Protein AF-A0A916GCX7-F1 (afdb_monomer)

Foldseek 3Di:
DDDDDDDPPDDDPDDQDALVVDPDPSSVQLVVVCVVVVHRSNVSNLVSLQVVLVVCFPVDWDDPDPPPPDTHTSDDDDDDDDDDPPDDD

Solvent-accessible surface area (backbone atoms only — not comparable to full-atom values): 5770 Å² total; per-residue (Å²): 132,85,76,86,84,83,57,90,91,58,83,78,88,71,83,83,56,54,27,82,80,38,73,68,71,56,11,57,47,19,44,53,49,12,67,75,67,75,45,64,43,42,54,34,39,43,50,51,51,36,50,51,28,61,77,41,46,91,76,49,68,45,54,93,51,92,85,72,82,53,70,43,78,49,76,63,84,72,84,81,86,75,62,97,77,75,61,85,127

Mean predicted aligned error: 7.15 Å

Structure (mmCIF, N/CA/C/O backbone):
data_AF-A0A916GCX7-F1
#
_entry.id   AF-A0A916GCX7-F1
#
loop_
_atom_site.group_PDB
_atom_site.id
_atom_site.type_symbol
_atom_site.label_atom_id
_atom_site.label_alt_id
_atom_site.label_comp_id
_atom_site.label_asym_id
_atom_site.label_entity_id
_atom_site.label_seq_id
_atom_site.pdbx_PDB_ins_code
_atom_site.Cartn_x
_atom_site.Cartn_y
_atom_site.Cartn_z
_atom_site.occupancy
_atom_site.B_iso_or_equiv
_atom_site.auth_seq_id
_atom_site.auth_comp_id
_atom_site.auth_asym_id
_atom_site.auth_atom_id
_atom_site.pdbx_PDB_model_num
ATOM 1 N N . MET A 1 1 ? -9.802 21.099 -13.239 1.00 54.47 1 MET A N 1
ATOM 2 C CA . MET A 1 1 ? -10.602 22.109 -12.513 1.00 54.47 1 MET A CA 1
ATOM 3 C C . MET A 1 1 ? -10.820 21.558 -11.117 1.00 54.47 1 MET A C 1
ATOM 5 O O . MET A 1 1 ? -11.237 20.412 -11.024 1.00 54.47 1 MET A O 1
ATOM 9 N N . TRP A 1 2 ? -10.432 22.273 -10.062 1.00 72.19 2 TRP A N 1
ATOM 10 C CA . TRP A 1 2 ? -10.687 21.812 -8.691 1.00 72.19 2 TRP A CA 1
ATOM 11 C C . TRP A 1 2 ? -12.193 21.887 -8.390 1.00 72.19 2 TRP A C 1
ATOM 13 O O . TRP A 1 2 ? -12.868 22.763 -8.932 1.00 72.19 2 TRP A O 1
ATOM 23 N N . GLY A 1 3 ? -12.712 20.942 -7.598 1.00 80.94 3 GLY A N 1
ATOM 24 C CA . GLY A 1 3 ? -14.125 20.894 -7.195 1.00 80.94 3 GLY A CA 1
ATOM 25 C C . GLY A 1 3 ? -14.499 21.979 -6.180 1.00 80.94 3 GLY A C 1
ATOM 26 O O . GLY A 1 3 ? -13.652 22.779 -5.780 1.00 80.94 3 GLY A O 1
ATOM 27 N N . GLU A 1 4 ? -15.768 22.007 -5.760 1.00 87.38 4 GLU A N 1
ATOM 28 C CA . GLU A 1 4 ? -16.230 22.958 -4.743 1.00 87.38 4 GLU A CA 1
ATOM 29 C C . GLU A 1 4 ? -15.464 22.794 -3.416 1.00 87.38 4 GLU A C 1
ATOM 31 O O . GLU A 1 4 ? -15.167 21.668 -3.000 1.00 87.38 4 GLU A O 1
ATOM 36 N N . PRO A 1 5 ? -15.123 23.905 -2.740 1.00 84.31 5 PRO A N 1
ATOM 37 C CA . PRO A 1 5 ? -14.401 23.857 -1.479 1.00 84.31 5 PRO A CA 1
ATOM 38 C C . PRO A 1 5 ? -15.260 23.236 -0.371 1.00 84.31 5 PRO A C 1
ATOM 40 O O . PRO A 1 5 ? -16.413 23.610 -0.165 1.00 84.31 5 PRO A O 1
ATOM 43 N N . ILE A 1 6 ? -14.662 22.322 0.391 1.00 87.06 6 ILE A N 1
ATOM 44 C CA . ILE A 1 6 ? -15.299 21.686 1.547 1.00 87.06 6 ILE A CA 1
ATOM 45 C C . ILE A 1 6 ? -15.253 22.663 2.732 1.00 87.06 6 ILE A C 1
ATOM 47 O O . ILE A 1 6 ? -14.178 23.118 3.127 1.00 87.06 6 ILE A O 1
ATOM 51 N N . LEU A 1 7 ? -16.414 22.996 3.305 1.00 88.56 7 LEU A N 1
ATOM 52 C CA . LEU A 1 7 ? -16.523 23.946 4.419 1.00 88.56 7 LEU A CA 1
ATOM 53 C C . LEU A 1 7 ? -16.027 23.342 5.743 1.00 88.56 7 LEU A C 1
ATOM 55 O O . LEU A 1 7 ? -16.241 22.164 6.032 1.00 88.56 7 LEU A O 1
ATOM 59 N N . PHE A 1 8 ? -15.431 24.162 6.610 1.00 85.38 8 PHE A N 1
ATOM 60 C CA . PHE A 1 8 ? -15.052 23.724 7.956 1.00 85.38 8 PHE A CA 1
ATOM 61 C C . PHE A 1 8 ? -16.280 23.268 8.760 1.00 85.38 8 PHE A C 1
ATOM 63 O O . PHE A 1 8 ? -17.314 23.931 8.761 1.00 85.38 8 PHE A O 1
ATOM 70 N N . GLY A 1 9 ? -16.169 22.125 9.442 1.00 81.31 9 GLY A N 1
ATOM 71 C CA . GLY A 1 9 ? -17.270 21.526 10.206 1.00 81.31 9 GLY A CA 1
ATOM 72 C C . GLY A 1 9 ? -18.258 20.704 9.370 1.00 81.31 9 GLY A C 1
ATOM 73 O O . GLY A 1 9 ? -19.105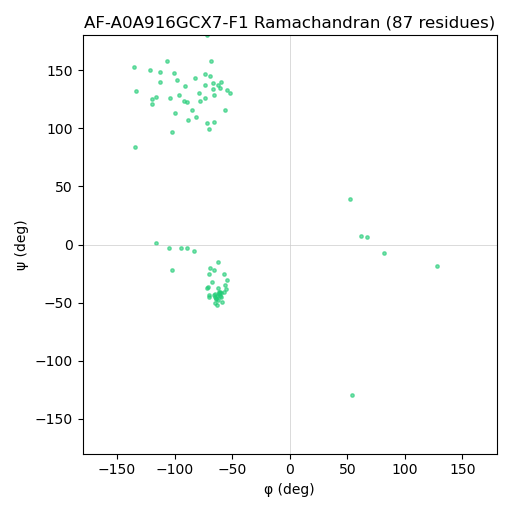 20.022 9.943 1.00 81.31 9 GLY A O 1
ATOM 74 N N . SER A 1 10 ? -18.134 20.711 8.039 1.00 79.38 10 SER A N 1
ATOM 75 C CA . SER A 1 10 ? -18.861 19.769 7.186 1.00 79.38 10 SER A CA 1
ATOM 76 C C . SER A 1 10 ? -18.130 18.422 7.122 1.00 79.38 10 SER A C 1
ATOM 78 O O . SER A 1 10 ? -16.899 18.355 7.160 1.00 79.38 10 SER A O 1
ATOM 80 N N . LYS A 1 11 ? -18.894 17.324 7.089 1.00 73.38 11 LYS A N 1
ATOM 81 C CA . LYS A 1 11 ? -18.344 15.967 7.014 1.00 73.38 11 LYS A CA 1
ATOM 82 C C . LYS A 1 11 ? -18.000 15.687 5.552 1.00 73.38 11 LYS A C 1
ATOM 84 O O . LYS A 1 11 ? -18.902 15.572 4.730 1.00 73.38 11 LYS A O 1
ATOM 89 N N . ALA A 1 12 ? -16.713 15.618 5.222 1.00 77.69 12 ALA A N 1
ATOM 90 C CA . ALA A 1 12 ? -16.293 15.213 3.887 1.00 77.69 12 ALA A CA 1
ATOM 91 C C . ALA A 1 12 ? -16.689 13.746 3.653 1.00 77.69 12 ALA A C 1
ATOM 93 O O . ALA A 1 12 ? -16.370 12.883 4.475 1.00 77.69 12 ALA A O 1
ATOM 94 N N . GLU A 1 13 ? -17.377 13.456 2.548 1.00 77.56 13 GLU A N 1
ATOM 95 C CA . GLU A 1 13 ? -17.600 12.075 2.124 1.00 77.56 13 GLU A CA 1
ATOM 96 C C . GLU A 1 13 ? -16.281 11.507 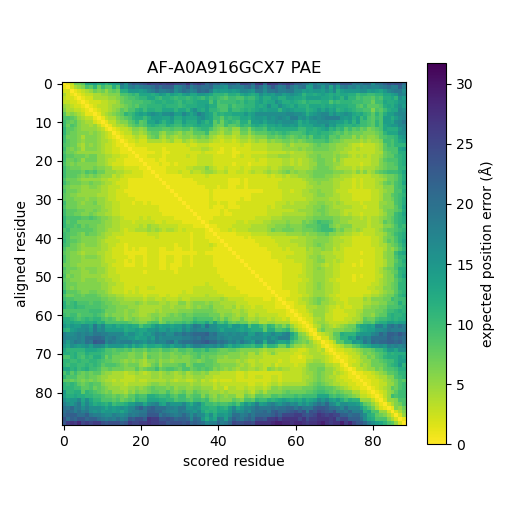1.612 1.00 77.56 13 GLU A C 1
ATOM 98 O O . GLU A 1 13 ? -15.798 11.854 0.533 1.00 77.56 13 GLU A O 1
ATOM 103 N N . MET A 1 14 ? -15.657 10.665 2.432 1.00 77.81 14 MET A N 1
ATOM 104 C CA . MET A 1 14 ? -14.399 10.036 2.074 1.00 77.81 14 MET A CA 1
ATOM 105 C C . MET A 1 14 ? -14.695 8.722 1.344 1.00 77.81 14 MET A C 1
ATOM 107 O O . MET A 1 14 ? -15.386 7.866 1.906 1.00 77.81 14 MET A O 1
ATOM 111 N N . PRO A 1 15 ? -14.205 8.540 0.106 1.00 84.06 15 PRO A N 1
ATOM 112 C CA . PRO A 1 15 ? -14.415 7.299 -0.617 1.00 84.06 15 PRO A CA 1
ATOM 113 C C . PRO A 1 15 ? -13.755 6.140 0.131 1.00 84.06 15 PRO A C 1
ATOM 115 O O . PRO A 1 15 ? -12.636 6.245 0.636 1.00 84.06 15 PRO A O 1
ATOM 118 N N . GLU A 1 16 ? -14.463 5.018 0.198 1.00 87.38 16 GLU A N 1
ATOM 119 C CA . GLU A 1 16 ? -13.990 3.837 0.905 1.00 87.38 16 GLU A CA 1
ATOM 120 C C . GLU A 1 16 ? -12.876 3.136 0.112 1.00 87.38 16 GLU A C 1
ATOM 122 O O . GLU A 1 16 ? -13.056 2.762 -1.049 1.00 87.38 16 GLU A O 1
ATOM 127 N N . ILE A 1 17 ? -11.725 2.915 0.752 1.00 92.38 17 ILE A N 1
ATOM 128 C CA . ILE A 1 17 ? -10.609 2.169 0.161 1.00 92.38 17 ILE A CA 1
ATOM 129 C C . ILE A 1 17 ? -10.798 0.683 0.467 1.00 92.38 17 ILE A C 1
ATOM 131 O O . ILE A 1 17 ? -10.605 0.234 1.598 1.00 92.38 17 ILE A O 1
ATOM 135 N N . LYS A 1 18 ? -11.171 -0.081 -0.563 1.00 94.19 18 LYS A N 1
ATOM 136 C CA . LYS A 1 18 ? -11.485 -1.512 -0.458 1.00 94.19 18 LYS A CA 1
ATOM 137 C C . LYS A 1 18 ? -10.315 -2.388 -0.920 1.00 94.19 18 LYS A C 1
ATOM 139 O O . LYS A 1 18 ? -9.649 -2.025 -1.889 1.00 94.19 18 LYS A O 1
ATOM 144 N N . PRO A 1 19 ? -10.113 -3.582 -0.329 1.00 95.56 19 PRO A N 1
ATOM 145 C CA . PRO A 1 19 ? -9.079 -4.527 -0.762 1.00 95.56 19 PRO A CA 1
ATOM 146 C C . PRO A 1 19 ? -9.135 -4.912 -2.245 1.00 95.56 19 PRO A C 1
ATOM 148 O O . PRO A 1 19 ? -8.094 -5.121 -2.856 1.00 95.56 19 PRO A O 1
ATOM 151 N N . VAL A 1 20 ? -10.330 -4.926 -2.847 1.00 95.75 20 VAL A N 1
ATOM 152 C CA . VAL A 1 20 ? -10.546 -5.235 -4.275 1.00 95.75 20 VAL A CA 1
ATOM 153 C C . VAL A 1 20 ? -9.861 -4.253 -5.239 1.00 95.75 20 VAL A C 1
ATOM 155 O O . VAL A 1 20 ? -9.711 -4.555 -6.417 1.00 95.75 20 VAL A O 1
ATOM 158 N N . LEU A 1 21 ? -9.427 -3.083 -4.754 1.00 94.56 21 LEU A N 1
ATOM 159 C CA . LEU A 1 21 ? -8.637 -2.136 -5.547 1.00 94.56 21 LEU A CA 1
ATOM 160 C C . LEU A 1 21 ? -7.220 -2.655 -5.839 1.00 94.56 21 LEU A C 1
ATOM 162 O O . LEU A 1 21 ? -6.574 -2.175 -6.768 1.00 94.56 21 LEU A O 1
ATOM 166 N N . LEU A 1 22 ? -6.728 -3.616 -5.051 1.00 95.31 22 LEU A N 1
ATOM 167 C CA . LEU A 1 22 ? -5.433 -4.246 -5.27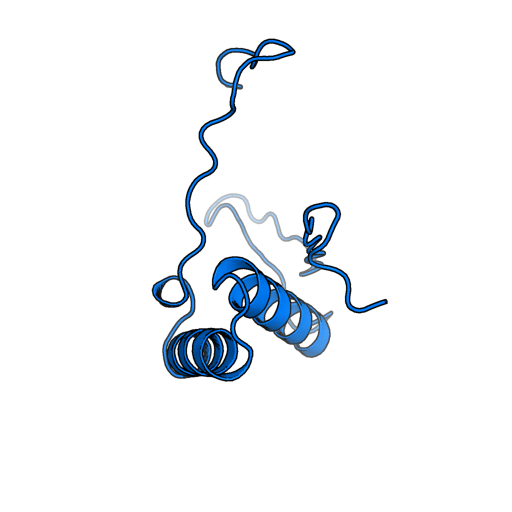0 1.00 95.31 22 LEU A CA 1
ATOM 168 C C . LEU A 1 22 ? -5.583 -5.495 -6.151 1.00 95.31 22 LEU A C 1
ATOM 170 O O . LEU A 1 22 ? -6.480 -6.308 -5.921 1.00 95.31 22 LEU A O 1
ATOM 174 N N . PRO A 1 23 ? -4.690 -5.698 -7.134 1.00 94.31 23 PRO A N 1
ATOM 175 C CA . PRO A 1 23 ? -4.796 -6.825 -8.046 1.00 94.31 23 PRO A CA 1
ATOM 176 C C . PRO A 1 23 ? -4.409 -8.151 -7.374 1.00 94.31 23 PRO A C 1
ATOM 178 O O . PRO A 1 23 ? -3.390 -8.248 -6.685 1.00 94.31 23 PRO A O 1
ATOM 181 N N . GLY A 1 24 ? -5.195 -9.196 -7.643 1.00 95.81 24 GLY A N 1
ATOM 182 C CA . GLY A 1 24 ? -4.889 -10.587 -7.298 1.00 95.81 24 GLY A CA 1
ATOM 183 C C . GLY A 1 24 ? -4.562 -10.804 -5.819 1.00 95.81 24 GLY A C 1
ATOM 184 O O . GLY A 1 24 ? -5.275 -10.339 -4.930 1.00 95.81 24 GLY A O 1
ATOM 185 N N . VAL A 1 25 ? -3.440 -11.485 -5.565 1.00 96.94 25 VAL A N 1
ATOM 186 C CA . VAL A 1 25 ? -3.004 -11.902 -4.219 1.00 96.94 25 VAL A CA 1
ATOM 187 C C . VAL A 1 25 ? -2.859 -10.743 -3.230 1.00 96.94 25 VAL A C 1
ATOM 189 O O . VAL A 1 25 ? -2.990 -10.944 -2.027 1.00 96.94 25 VAL A O 1
ATOM 192 N N . PHE A 1 26 ? -2.612 -9.519 -3.707 1.00 97.19 26 PHE A N 1
ATOM 193 C CA . PHE A 1 26 ? -2.473 -8.350 -2.838 1.00 97.19 26 PHE A CA 1
ATOM 194 C C . PHE A 1 26 ? -3.810 -7.927 -2.224 1.00 97.19 26 PHE A C 1
ATOM 196 O O . PHE A 1 26 ? -3.844 -7.538 -1.056 1.00 97.19 26 PHE A O 1
ATOM 203 N N . GLY A 1 27 ? -4.905 -8.042 -2.982 1.00 96.88 27 GLY A N 1
ATOM 204 C CA . GLY A 1 27 ? -6.254 -7.784 -2.481 1.00 96.88 27 GLY A CA 1
ATOM 205 C C . GLY A 1 27 ? -6.705 -8.858 -1.495 1.00 96.88 27 GLY A C 1
ATOM 206 O O . GLY A 1 27 ? -7.175 -8.533 -0.406 1.00 96.88 27 GLY A O 1
ATOM 207 N N . GLU A 1 28 ? -6.475 -10.132 -1.827 1.00 97.62 28 GLU A N 1
ATOM 208 C CA . GLU A 1 28 ? -6.771 -11.274 -0.944 1.00 97.62 28 GLU A CA 1
ATOM 209 C C . GLU A 1 28 ? -6.006 -11.191 0.384 1.00 97.62 28 GLU A C 1
ATOM 211 O O . GLU A 1 28 ? -6.566 -11.439 1.460 1.00 97.62 28 GLU A O 1
ATOM 216 N N . TYR A 1 29 ? -4.729 -10.798 0.315 1.00 97.56 29 TYR A N 1
ATOM 217 C CA . TYR A 1 29 ? -3.892 -10.572 1.485 1.00 97.56 29 TYR A CA 1
ATOM 218 C C . TYR A 1 29 ? -4.403 -9.402 2.328 1.00 97.56 29 TYR A C 1
ATOM 220 O O . TYR A 1 29 ? -4.581 -9.569 3.532 1.00 97.56 29 TYR A O 1
ATOM 228 N N . ALA A 1 30 ? -4.672 -8.238 1.724 1.00 97.12 30 ALA A N 1
ATOM 229 C CA . ALA A 1 30 ? -5.148 -7.063 2.456 1.00 97.12 30 ALA A CA 1
ATOM 230 C C . ALA A 1 30 ? -6.497 -7.318 3.149 1.00 97.12 30 ALA A C 1
ATOM 232 O O . ALA A 1 30 ? -6.678 -6.939 4.308 1.00 97.12 30 ALA A O 1
ATOM 233 N N . ASP A 1 31 ? -7.417 -8.009 2.474 1.00 97.00 31 ASP A N 1
ATOM 234 C CA . ASP A 1 31 ? -8.708 -8.398 3.042 1.00 97.00 31 ASP A CA 1
ATOM 235 C C . ASP A 1 31 ? -8.524 -9.348 4.235 1.00 97.00 31 ASP A C 1
ATOM 237 O O . ASP A 1 31 ? -8.976 -9.065 5.347 1.00 97.00 31 ASP A O 1
ATOM 241 N N . SER A 1 32 ? -7.755 -10.424 4.048 1.00 96.88 32 SER A N 1
ATOM 242 C CA . SER A 1 32 ? -7.461 -11.380 5.121 1.00 96.88 32 SER A CA 1
ATOM 243 C C . SER A 1 32 ? -6.741 -10.721 6.300 1.00 96.88 32 SER A C 1
ATOM 245 O O . SER A 1 32 ? -7.070 -10.999 7.453 1.00 96.88 32 SER A O 1
ATOM 247 N N . LEU A 1 33 ? -5.790 -9.823 6.041 1.00 95.75 33 LEU A N 1
ATOM 248 C CA . LEU A 1 33 ? -5.048 -9.092 7.066 1.00 95.75 33 LEU A CA 1
ATOM 249 C C . LEU A 1 33 ? -5.976 -8.206 7.904 1.00 95.75 33 LEU A C 1
ATOM 251 O O . LEU A 1 33 ? -5.920 -8.267 9.132 1.00 95.75 33 LEU A O 1
ATOM 255 N N . SER A 1 34 ? -6.850 -7.431 7.254 1.00 95.00 34 SER A N 1
ATOM 256 C CA . SER A 1 34 ? -7.801 -6.550 7.946 1.00 95.00 34 SER A CA 1
ATOM 257 C C . SER A 1 34 ? -8.764 -7.334 8.843 1.00 95.00 34 SER A C 1
ATOM 259 O O . SER A 1 34 ? -8.959 -6.975 10.004 1.00 95.00 34 SER A O 1
ATOM 261 N N . ARG A 1 35 ? -9.273 -8.476 8.354 1.00 95.38 35 ARG A N 1
ATOM 262 C CA . ARG A 1 35 ? -10.162 -9.371 9.112 1.00 95.38 35 ARG A CA 1
ATOM 263 C C . ARG A 1 35 ? -9.466 -9.997 10.321 1.00 95.38 35 ARG A C 1
ATOM 265 O O . ARG A 1 35 ? -10.058 -10.056 11.394 1.00 95.38 35 ARG A O 1
ATOM 272 N N . ASN A 1 36 ? -8.217 -10.439 10.168 1.00 96.19 36 ASN A N 1
ATOM 273 C CA . ASN A 1 36 ? -7.456 -11.060 11.258 1.00 96.19 36 ASN A CA 1
ATOM 274 C C . ASN A 1 36 ? -7.026 -10.055 12.334 1.00 96.19 36 ASN A C 1
ATOM 276 O O . ASN A 1 36 ? -7.030 -10.388 13.516 1.00 96.19 36 ASN A O 1
ATOM 280 N N . LEU A 1 37 ? -6.651 -8.837 11.936 1.00 92.12 37 LEU A N 1
ATOM 281 C CA . LEU A 1 37 ? -6.204 -7.795 12.863 1.00 92.12 37 LEU A CA 1
ATOM 282 C C . LEU A 1 37 ? -7.342 -6.919 13.395 1.00 92.12 37 LEU A C 1
ATOM 284 O O . LEU A 1 37 ? -7.079 -6.056 14.226 1.00 92.12 37 LEU A O 1
ATOM 288 N N . GLN A 1 38 ? -8.578 -7.134 12.930 1.00 91.06 38 GLN A N 1
ATOM 289 C CA . GLN A 1 38 ? -9.747 -6.316 13.269 1.00 91.06 38 GLN A CA 1
ATOM 290 C C . GLN A 1 38 ? -9.492 -4.815 13.038 1.00 91.06 38 GLN A C 1
ATOM 292 O O . GLN A 1 38 ? -9.907 -3.974 13.828 1.00 91.06 38 GLN A O 1
ATOM 297 N N . THR A 1 39 ? -8.785 -4.479 11.955 1.00 89.69 39 THR A N 1
ATOM 298 C CA . THR A 1 39 ? -8.478 -3.094 11.572 1.00 89.69 39 THR A CA 1
ATOM 299 C C . THR A 1 39 ? -9.301 -2.655 10.362 1.00 89.69 39 THR A C 1
ATOM 301 O O . THR A 1 39 ? -9.748 -3.500 9.579 1.00 89.69 39 THR A O 1
ATOM 304 N N . PRO A 1 40 ? -9.487 -1.338 10.151 1.00 90.62 40 PRO A N 1
ATOM 305 C CA . PRO A 1 40 ? -10.137 -0.836 8.946 1.00 90.62 40 PRO A CA 1
ATOM 306 C C . PRO A 1 40 ? -9.449 -1.360 7.667 1.00 90.62 40 PRO A C 1
ATOM 308 O O . PRO A 1 40 ? -8.224 -1.240 7.553 1.00 90.62 40 PRO A O 1
ATOM 311 N N . PRO A 1 41 ? -10.191 -1.870 6.662 1.00 92.62 41 PRO A N 1
ATOM 312 C CA . PRO A 1 41 ? -9.605 -2.415 5.430 1.00 92.62 41 PRO A CA 1
ATOM 313 C C . PRO A 1 41 ? -8.698 -1.431 4.685 1.00 92.62 41 PRO A C 1
ATOM 315 O O . PRO A 1 41 ? -7.657 -1.817 4.151 1.00 92.62 41 PRO A O 1
ATOM 318 N N . ALA A 1 42 ? -9.045 -0.142 4.723 1.00 92.81 42 ALA A N 1
ATOM 319 C CA . ALA A 1 42 ? -8.235 0.933 4.162 1.00 92.81 42 ALA A CA 1
ATOM 320 C C . ALA A 1 42 ? -6.804 0.945 4.730 1.00 92.81 42 ALA A C 1
ATOM 322 O O . ALA A 1 42 ? -5.853 1.160 3.982 1.00 92.81 42 ALA A O 1
ATOM 323 N N . LEU A 1 43 ? -6.622 0.659 6.026 1.00 92.50 43 LEU A N 1
ATOM 324 C CA . LEU A 1 43 ? -5.301 0.629 6.660 1.00 92.50 43 LEU A CA 1
ATOM 325 C C . LEU A 1 43 ? -4.432 -0.501 6.092 1.00 92.50 43 LEU A C 1
ATOM 327 O O . LEU A 1 43 ? -3.255 -0.287 5.788 1.00 92.50 43 LEU A O 1
ATOM 331 N N . ALA A 1 44 ? -5.015 -1.688 5.903 1.00 94.56 44 ALA A N 1
ATOM 332 C CA . ALA A 1 44 ? -4.323 -2.827 5.307 1.00 94.56 44 ALA A CA 1
ATOM 333 C C . ALA A 1 44 ? -3.920 -2.533 3.853 1.00 94.56 44 ALA A C 1
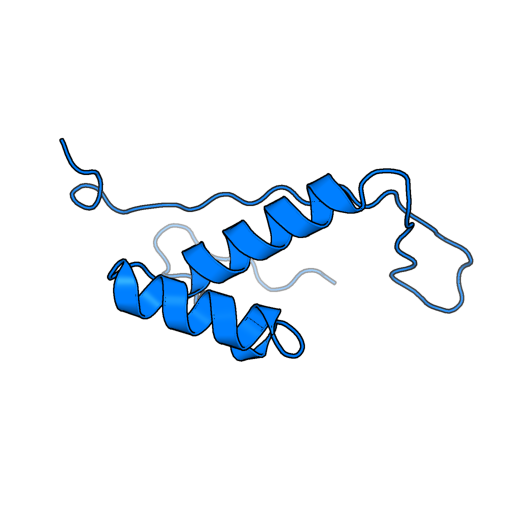ATOM 335 O O . ALA A 1 44 ? -2.759 -2.725 3.489 1.00 94.56 44 ALA A O 1
ATOM 336 N N . VAL A 1 45 ? -4.841 -1.991 3.048 1.00 95.62 45 VAL A N 1
ATOM 337 C CA . VAL A 1 45 ? -4.573 -1.611 1.649 1.00 95.62 45 VAL A CA 1
ATOM 338 C C . VAL A 1 45 ? -3.448 -0.584 1.555 1.00 95.62 45 VAL A C 1
ATOM 340 O O . VAL A 1 45 ? -2.489 -0.784 0.810 1.00 95.62 45 VAL A O 1
ATOM 343 N N . MET A 1 46 ? -3.522 0.484 2.350 1.00 94.75 46 MET A N 1
ATOM 344 C CA . MET A 1 46 ? -2.511 1.545 2.358 1.00 94.75 46 MET A CA 1
ATOM 345 C C . MET A 1 46 ? -1.133 1.024 2.784 1.00 94.75 46 MET A C 1
ATOM 347 O O . MET A 1 46 ? -0.114 1.398 2.201 1.00 94.75 46 MET A O 1
ATOM 351 N N . THR A 1 47 ? -1.092 0.092 3.738 1.00 94.25 47 THR A N 1
ATOM 352 C CA . THR A 1 47 ? 0.158 -0.556 4.157 1.00 94.25 47 THR A CA 1
ATOM 353 C C . THR A 1 47 ? 0.758 -1.393 3.026 1.00 94.25 47 THR A C 1
ATOM 355 O O . THR A 1 47 ? 1.954 -1.280 2.753 1.00 94.25 47 THR A O 1
ATOM 358 N N . VAL A 1 48 ? -0.057 -2.188 2.323 1.00 95.62 48 VAL A N 1
ATOM 359 C CA . VAL A 1 48 ? 0.405 -2.980 1.169 1.00 95.62 48 VAL A CA 1
ATOM 360 C C . VAL A 1 48 ? 0.960 -2.073 0.069 1.00 95.62 48 VAL A C 1
ATOM 362 O O . VAL A 1 48 ? 2.044 -2.345 -0.446 1.00 95.62 48 VAL A O 1
ATOM 365 N N . ILE A 1 49 ? 0.283 -0.963 -0.245 1.00 95.06 49 ILE A N 1
ATOM 366 C CA . ILE A 1 49 ? 0.762 0.021 -1.230 1.00 95.06 49 ILE A CA 1
ATOM 367 C C . ILE A 1 49 ? 2.118 0.603 -0.814 1.00 95.06 49 ILE A C 1
ATOM 369 O O . ILE A 1 49 ? 3.030 0.659 -1.638 1.00 95.06 49 ILE A O 1
ATOM 373 N N . SER A 1 50 ? 2.288 0.981 0.455 1.00 95.00 50 SER A N 1
ATOM 374 C CA . SER A 1 50 ? 3.565 1.499 0.967 1.00 95.00 50 SER A CA 1
ATOM 375 C C . SER A 1 50 ? 4.705 0.483 0.857 1.00 95.00 50 SER A C 1
ATOM 377 O O . SER A 1 50 ? 5.818 0.827 0.443 1.00 95.00 50 SER A O 1
ATOM 379 N N . VAL A 1 51 ? 4.433 -0.788 1.169 1.00 94.81 51 VAL A N 1
ATOM 380 C CA . VAL A 1 51 ? 5.413 -1.876 1.018 1.00 94.81 51 VAL A CA 1
ATOM 381 C C . VAL A 1 51 ? 5.790 -2.068 -0.453 1.00 94.81 51 VAL A C 1
ATOM 383 O O . VAL A 1 51 ? 6.979 -2.135 -0.772 1.00 94.81 51 VAL A O 1
ATOM 386 N N . LEU A 1 52 ? 4.809 -2.097 -1.360 1.00 93.56 52 LEU A N 1
ATOM 387 C CA . LEU A 1 52 ? 5.054 -2.224 -2.800 1.00 93.56 52 LEU A CA 1
ATOM 388 C C . LEU A 1 52 ? 5.835 -1.028 -3.352 1.00 93.56 52 LEU A C 1
ATOM 390 O O . LEU A 1 52 ? 6.817 -1.227 -4.069 1.00 93.56 52 LEU A O 1
ATOM 394 N N . SER A 1 53 ? 5.465 0.197 -2.967 1.00 93.62 53 SER A N 1
ATOM 395 C CA . SER A 1 53 ? 6.192 1.412 -3.346 1.00 93.62 53 SER A CA 1
ATOM 396 C C . SER A 1 53 ? 7.650 1.348 -2.901 1.00 93.62 53 SER A C 1
ATOM 398 O O . SER A 1 53 ? 8.537 1.722 -3.662 1.00 93.62 53 SER A O 1
ATOM 400 N N . THR A 1 54 ? 7.913 0.831 -1.700 1.00 92.94 54 THR A N 1
ATOM 401 C CA . THR A 1 54 ? 9.277 0.689 -1.175 1.00 92.94 54 THR A CA 1
ATOM 402 C C . THR A 1 54 ? 10.064 -0.392 -1.923 1.00 92.94 54 THR A C 1
ATOM 404 O O . THR A 1 54 ? 11.218 -0.178 -2.292 1.00 92.94 54 THR A O 1
ATOM 407 N N . ALA A 1 55 ? 9.448 -1.544 -2.204 1.00 93.94 55 ALA A N 1
ATOM 408 C CA . ALA A 1 55 ? 10.098 -2.656 -2.905 1.00 93.94 55 ALA A CA 1
ATOM 409 C C . ALA A 1 55 ? 10.426 -2.340 -4.379 1.00 93.94 55 ALA A C 1
ATOM 411 O O . ALA A 1 55 ? 11.420 -2.844 -4.929 1.00 93.94 55 ALA A O 1
ATOM 412 N N . LEU A 1 56 ? 9.584 -1.518 -5.010 1.00 93.56 56 LEU A N 1
ATOM 413 C CA . LEU A 1 56 ? 9.693 -1.083 -6.403 1.00 93.56 56 LEU A CA 1
ATOM 414 C C . LEU A 1 56 ? 10.424 0.258 -6.567 1.00 93.56 56 LEU A C 1
ATOM 416 O O . LEU A 1 56 ? 10.670 0.681 -7.700 1.00 93.56 56 LEU A O 1
ATOM 420 N N . ALA A 1 57 ? 10.814 0.908 -5.469 1.00 92.06 57 ALA A N 1
ATOM 421 C CA . ALA A 1 57 ? 11.524 2.179 -5.499 1.00 92.06 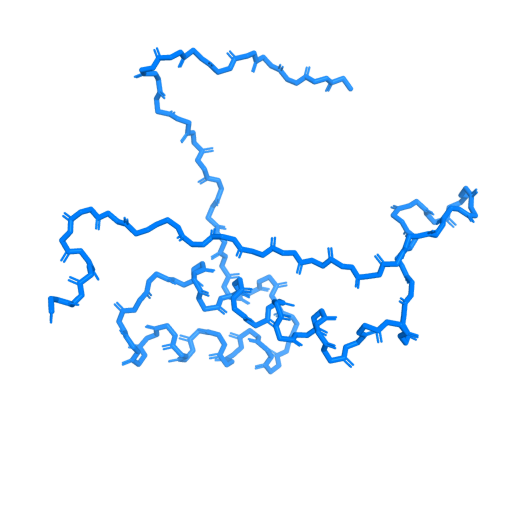57 ALA A CA 1
ATOM 422 C C . ALA A 1 57 ? 12.751 2.109 -6.426 1.00 92.06 57 ALA A C 1
ATOM 424 O O . ALA A 1 57 ? 13.573 1.190 -6.339 1.00 92.06 57 ALA A O 1
ATOM 425 N N . ARG A 1 58 ? 12.871 3.098 -7.323 1.00 88.38 58 ARG A N 1
ATOM 426 C CA . ARG A 1 58 ? 13.919 3.215 -8.363 1.00 88.38 58 ARG A CA 1
ATOM 427 C C . ARG A 1 58 ? 13.967 2.087 -9.408 1.00 88.38 58 ARG A C 1
ATOM 429 O O . ARG A 1 58 ? 14.900 2.065 -10.205 1.00 88.38 58 ARG A O 1
ATOM 436 N N . LYS A 1 59 ? 13.003 1.161 -9.424 1.00 91.38 59 LYS A N 1
ATOM 437 C CA . LYS A 1 59 ? 12.899 0.095 -10.443 1.00 91.38 59 LYS A CA 1
ATOM 438 C C . LYS A 1 59 ? 11.830 0.379 -11.491 1.00 91.38 59 LYS A C 1
ATOM 440 O O . LYS A 1 59 ? 11.878 -0.194 -12.573 1.00 91.38 59 LYS A O 1
ATOM 445 N N . VAL A 1 60 ? 10.864 1.229 -11.155 1.00 90.31 60 VAL A N 1
ATOM 446 C CA . VAL A 1 60 ? 9.731 1.581 -12.011 1.00 90.31 60 VAL A CA 1
ATOM 447 C C . VAL A 1 60 ? 9.500 3.089 -11.984 1.00 90.31 60 VAL A C 1
ATOM 449 O O . VAL A 1 60 ? 9.817 3.761 -10.998 1.00 90.31 60 VAL A O 1
ATOM 452 N N . VAL A 1 61 ? 8.935 3.599 -13.072 1.00 88.94 61 VAL A N 1
ATOM 453 C CA . VAL A 1 61 ? 8.455 4.977 -13.210 1.00 88.94 61 VAL A CA 1
ATOM 454 C C . VAL A 1 61 ? 6.968 4.945 -13.536 1.00 88.94 61 VAL A C 1
ATOM 456 O O . VAL A 1 61 ? 6.490 3.980 -14.137 1.00 88.94 61 VAL A O 1
ATOM 459 N N . ILE A 1 62 ? 6.238 5.971 -13.112 1.00 86.56 62 ILE A N 1
ATOM 460 C CA . ILE A 1 62 ? 4.813 6.114 -13.408 1.00 86.56 62 ILE A CA 1
ATOM 461 C C . ILE A 1 62 ? 4.651 7.163 -14.504 1.00 86.56 62 ILE A C 1
ATOM 463 O O . ILE A 1 62 ? 5.116 8.287 -14.340 1.00 86.56 62 ILE A O 1
ATOM 467 N N . GLY A 1 63 ? 3.960 6.797 -15.584 1.00 88.06 63 GLY A N 1
ATOM 468 C CA . GLY A 1 63 ? 3.434 7.729 -16.580 1.00 88.06 63 GLY A CA 1
ATOM 469 C C . GLY A 1 63 ? 1.932 7.922 -16.358 1.00 88.06 63 GLY A C 1
ATOM 470 O O . GLY A 1 63 ? 1.163 7.050 -16.764 1.00 88.06 63 GLY A O 1
ATOM 471 N N . PRO A 1 64 ? 1.490 8.986 -15.659 1.00 72.69 64 PRO A N 1
ATOM 472 C CA . PRO A 1 64 ? 0.074 9.191 -15.347 1.00 72.69 64 PRO A CA 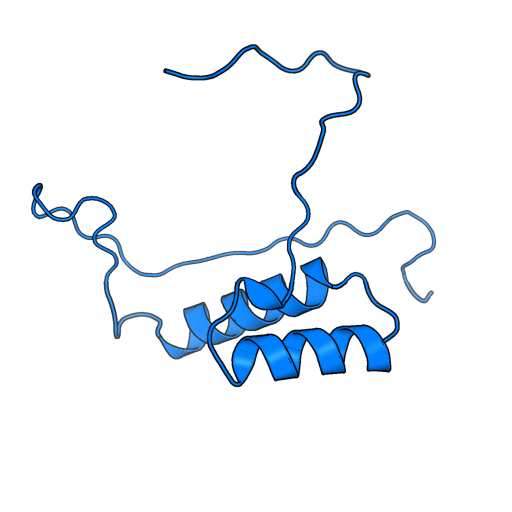1
ATOM 473 C C . PRO A 1 64 ? -0.764 9.545 -16.585 1.00 72.69 64 PRO A C 1
ATOM 475 O O . PRO A 1 64 ? -1.962 9.261 -16.605 1.00 72.69 64 PRO A O 1
ATOM 478 N N . LEU A 1 65 ? -0.145 10.115 -17.623 1.00 79.75 65 LEU A N 1
ATOM 479 C CA . LEU A 1 65 ? -0.734 10.281 -18.947 1.00 79.75 65 LEU A CA 1
ATOM 480 C C . LEU A 1 65 ? 0.068 9.454 -19.952 1.00 79.75 65 LEU A C 1
ATOM 482 O O . LEU A 1 65 ? 1.286 9.559 -20.036 1.00 79.75 65 LEU A O 1
ATOM 486 N N . VAL A 1 66 ? -0.626 8.608 -20.712 1.00 63.78 66 VAL A N 1
ATOM 487 C CA . VAL A 1 66 ? -0.003 7.662 -21.654 1.00 63.78 66 VAL A CA 1
ATOM 488 C C . VAL A 1 66 ? 0.713 8.385 -22.812 1.00 63.78 66 VAL A C 1
ATOM 490 O O . VAL A 1 66 ? 1.643 7.827 -23.387 1.00 63.78 66 VAL A O 1
ATOM 493 N N . ASP A 1 67 ? 0.342 9.639 -23.103 1.00 68.69 67 ASP A N 1
ATOM 494 C CA . ASP A 1 67 ? 0.688 10.326 -24.356 1.00 68.69 67 ASP A CA 1
ATOM 495 C C . ASP A 1 67 ? 1.584 11.577 -24.216 1.00 68.69 67 ASP A C 1
ATOM 497 O O . AS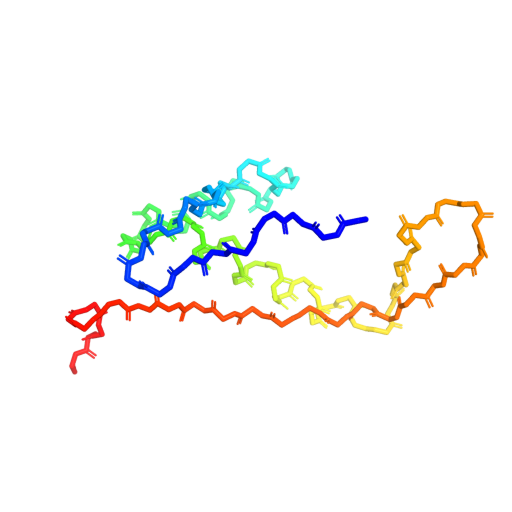P A 1 67 ? 1.890 12.208 -25.228 1.00 68.69 67 ASP A O 1
ATOM 501 N N . ASP A 1 68 ? 2.027 11.971 -23.015 1.00 80.56 68 ASP A N 1
ATOM 502 C CA . ASP A 1 68 ? 2.818 13.209 -22.823 1.00 80.56 68 ASP A CA 1
ATOM 503 C C . ASP A 1 68 ? 4.324 12.977 -22.579 1.00 80.56 68 ASP A C 1
ATOM 505 O O . ASP A 1 68 ? 5.097 13.933 -22.488 1.00 80.56 68 ASP A O 1
ATOM 509 N N . GLY A 1 69 ? 4.758 11.713 -22.495 1.00 80.50 69 GLY A N 1
ATOM 510 C CA . GLY A 1 69 ? 6.149 11.341 -22.208 1.00 80.50 69 GLY A CA 1
ATOM 511 C C . GLY A 1 69 ? 6.618 11.702 -20.793 1.00 80.50 69 GLY A C 1
ATOM 512 O O . GLY A 1 69 ? 7.803 11.545 -20.484 1.00 80.50 69 GLY A O 1
ATOM 513 N N . TYR A 1 70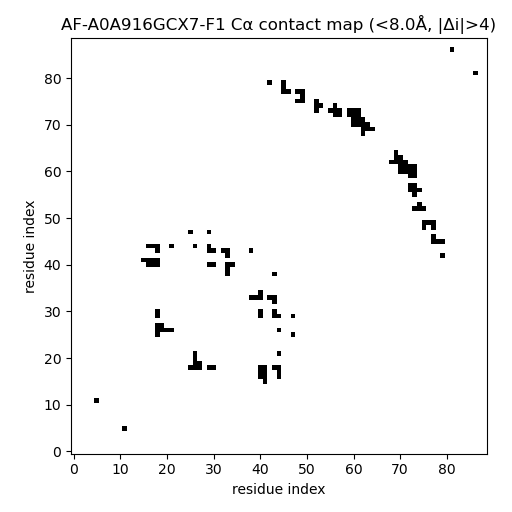 ? 5.719 12.176 -19.929 1.00 85.25 70 TYR A N 1
ATOM 514 C CA . TYR A 1 70 ? 6.014 12.540 -18.556 1.00 85.25 70 TYR A CA 1
ATOM 515 C C . TYR A 1 70 ? 6.093 11.290 -17.680 1.00 85.25 70 TYR A C 1
ATOM 517 O O . TYR A 1 70 ? 5.221 10.422 -17.700 1.00 85.25 70 TYR A O 1
ATOM 525 N N . CYS A 1 71 ? 7.171 11.187 -16.905 1.00 87.06 71 CYS A N 1
ATOM 526 C CA . CYS A 1 71 ? 7.416 10.072 -16.001 1.00 87.06 71 CYS A CA 1
ATOM 527 C C . CYS A 1 71 ? 7.849 10.598 -14.636 1.00 87.06 71 CYS A C 1
ATOM 529 O O . CYS A 1 71 ? 8.776 11.402 -14.537 1.00 87.06 71 CYS A O 1
ATOM 531 N N . GLU A 1 72 ? 7.232 10.078 -13.581 1.00 88.12 72 GLU A N 1
ATOM 532 C CA . GLU A 1 72 ? 7.588 10.375 -12.197 1.00 88.12 72 GLU A CA 1
ATOM 533 C C . GLU A 1 72 ? 8.166 9.137 -11.493 1.00 88.12 72 GLU A C 1
ATOM 535 O O . GLU A 1 72 ? 7.776 8.000 -11.790 1.00 88.12 72 GLU A O 1
ATOM 540 N N . PRO A 1 73 ? 9.093 9.315 -10.534 1.00 86.75 73 PRO A N 1
ATOM 541 C CA . PRO A 1 73 ? 9.543 8.218 -9.689 1.00 86.75 73 PRO A CA 1
ATOM 542 C C . PRO A 1 73 ? 8.409 7.726 -8.778 1.00 86.75 73 PRO A C 1
ATOM 544 O O . PRO A 1 73 ? 7.694 8.518 -8.167 1.00 86.75 73 PRO A O 1
ATOM 547 N N . LEU A 1 74 ? 8.293 6.405 -8.615 1.00 86.94 74 LEU A N 1
ATOM 548 C CA . LEU A 1 74 ? 7.335 5.800 -7.689 1.00 86.94 74 LEU A CA 1
ATOM 549 C C . LEU A 1 74 ? 7.744 6.066 -6.228 1.00 86.94 74 LEU A C 1
ATOM 551 O O . LEU A 1 74 ? 8.595 5.362 -5.685 1.00 86.94 74 LEU A O 1
ATOM 555 N N . ASN A 1 75 ? 7.121 7.068 -5.602 1.00 86.31 75 ASN A N 1
ATOM 556 C CA . ASN A 1 75 ? 7.294 7.415 -4.188 1.00 86.31 75 ASN A CA 1
ATOM 557 C C . ASN A 1 75 ? 5.927 7.660 -3.530 1.00 86.31 75 ASN A C 1
ATOM 559 O O . ASN A 1 75 ? 5.472 8.799 -3.426 1.00 86.31 75 ASN A O 1
ATOM 563 N N . VAL A 1 76 ? 5.262 6.594 -3.084 1.00 90.62 76 VAL A N 1
ATOM 564 C CA . VAL A 1 76 ? 3.964 6.686 -2.403 1.00 90.62 76 VAL A CA 1
ATOM 565 C C . VAL A 1 76 ? 4.161 6.670 -0.892 1.00 90.62 76 VAL A C 1
ATOM 567 O O . VAL A 1 76 ? 4.807 5.777 -0.348 1.00 90.62 76 VAL A O 1
ATOM 570 N N . TRP A 1 77 ? 3.559 7.648 -0.218 1.00 89.44 77 TRP A N 1
ATOM 571 C CA . TRP A 1 77 ? 3.549 7.771 1.237 1.00 89.44 77 TRP A CA 1
ATOM 572 C C . TRP A 1 77 ? 2.107 7.730 1.726 1.00 89.44 77 TRP A C 1
ATOM 574 O O . TRP A 1 77 ? 1.274 8.514 1.274 1.00 89.44 77 TRP A O 1
ATOM 584 N N . THR A 1 78 ? 1.803 6.822 2.652 1.00 92.25 78 THR A N 1
ATOM 585 C CA . THR A 1 78 ? 0.449 6.670 3.197 1.00 92.25 78 THR A CA 1
ATOM 586 C C . THR A 1 78 ? 0.388 7.071 4.662 1.00 92.25 78 THR A C 1
ATOM 588 O O . THR A 1 78 ? 1.264 6.694 5.437 1.00 92.25 78 THR A O 1
ATOM 591 N N . LEU A 1 79 ? -0.683 7.760 5.058 1.00 89.12 79 LEU A N 1
ATOM 592 C CA . LEU A 1 79 ? -0.966 8.113 6.448 1.00 89.12 79 LEU A CA 1
ATOM 593 C C . LEU A 1 79 ? -2.303 7.499 6.874 1.00 89.12 79 LEU A C 1
ATOM 595 O O . LEU A 1 79 ? -3.339 7.799 6.286 1.00 89.12 79 LEU A O 1
ATOM 599 N N . GLY A 1 80 ? -2.277 6.656 7.905 1.00 84.12 80 GLY A N 1
ATOM 600 C CA . GLY A 1 80 ? -3.481 6.180 8.583 1.00 84.12 80 GLY A CA 1
ATOM 601 C C . GLY A 1 80 ? -3.813 7.089 9.762 1.00 84.12 80 GLY A C 1
ATOM 602 O O . GLY A 1 80 ? -2.979 7.276 10.649 1.00 84.12 80 GLY A O 1
ATOM 603 N N . VAL A 1 81 ? -5.022 7.648 9.785 1.00 80.50 81 VAL A N 1
ATOM 604 C CA . VAL A 1 81 ? -5.527 8.422 10.925 1.00 80.50 81 VAL A CA 1
ATOM 605 C C . VAL A 1 81 ? -6.437 7.512 11.742 1.00 80.50 81 VAL A C 1
ATOM 607 O O . VAL A 1 81 ? -7.484 7.098 11.260 1.00 80.50 81 VAL A O 1
ATOM 610 N N . ALA A 1 82 ? -6.014 7.180 12.960 1.00 76.00 82 ALA A N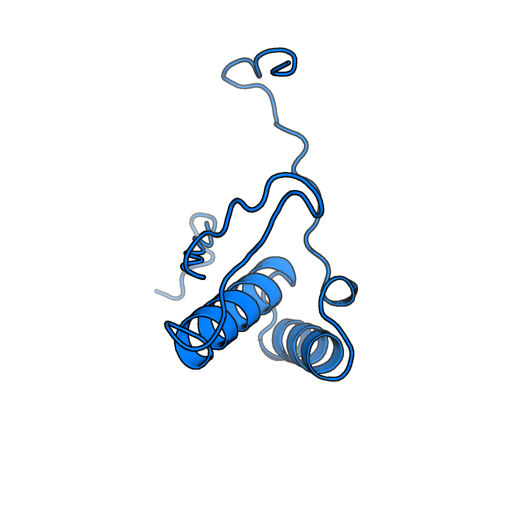 1
ATOM 611 C CA . ALA A 1 82 ? -6.818 6.426 13.918 1.00 76.00 82 ALA A CA 1
ATOM 612 C C . ALA A 1 82 ? -7.481 7.383 14.916 1.00 76.00 82 ALA A C 1
ATOM 614 O O . ALA A 1 82 ? -6.851 8.358 15.347 1.00 76.00 82 ALA A O 1
ATOM 615 N N . GLU A 1 83 ? -8.729 7.098 15.290 1.00 68.50 83 GLU A N 1
ATOM 616 C CA . GLU A 1 83 ? -9.459 7.889 16.281 1.00 68.50 83 GLU A CA 1
ATOM 617 C C . GLU A 1 83 ? -8.862 7.735 17.690 1.00 68.50 83 GLU A C 1
ATOM 619 O O . GLU A 1 83 ? -8.143 6.783 18.014 1.00 68.50 83 GLU A O 1
ATOM 624 N N . SER A 1 84 ? -9.141 8.718 18.548 1.00 54.34 84 SER A N 1
ATOM 625 C CA . SER A 1 84 ? -8.685 8.716 19.937 1.00 54.34 84 SER A CA 1
ATOM 626 C C . SER A 1 84 ? -9.357 7.573 20.707 1.00 54.34 84 SER A C 1
ATOM 628 O O . SER A 1 84 ? -10.529 7.672 21.048 1.00 54.34 84 SER A O 1
ATOM 630 N N . GLY A 1 85 ? -8.609 6.501 20.986 1.00 60.34 85 GLY A N 1
ATOM 631 C CA . GLY A 1 85 ? -9.097 5.280 21.650 1.00 60.34 85 GLY A CA 1
ATOM 632 C C . GLY A 1 85 ? -8.780 3.986 20.889 1.00 60.34 85 GLY A C 1
ATOM 633 O O . GLY A 1 85 ? -8.723 2.924 21.496 1.00 60.34 85 GLY A O 1
ATOM 634 N N . GLU A 1 86 ? -8.473 4.084 19.593 1.00 62.22 86 GLU A N 1
ATOM 635 C CA . GLU A 1 86 ? -8.034 2.963 18.738 1.00 62.22 86 GLU A CA 1
ATOM 636 C C . GLU A 1 86 ? -6.524 2.670 18.874 1.00 62.22 86 GLU A C 1
ATOM 638 O O . GLU A 1 86 ? -5.992 1.708 18.319 1.00 62.22 86 GLU A O 1
ATOM 643 N N . ARG A 1 87 ? -5.794 3.508 19.622 1.00 55.19 87 ARG A N 1
ATOM 644 C CA . ARG A 1 87 ? -4.394 3.260 19.976 1.00 55.19 87 ARG A CA 1
ATOM 645 C C . ARG A 1 87 ? -4.377 2.387 21.219 1.00 55.19 87 ARG A C 1
ATOM 647 O O . ARG A 1 87 ? -4.811 2.828 22.278 1.00 55.19 87 ARG A O 1
ATOM 654 N N . LYS A 1 88 ? -3.858 1.167 21.094 1.00 45.38 88 LYS A N 1
ATOM 655 C CA . LYS A 1 88 ? -3.526 0.345 22.258 1.00 45.38 88 LYS A CA 1
ATOM 656 C C . LYS A 1 88 ? -2.554 1.144 23.139 1.00 45.38 88 LYS A C 1
ATOM 658 O O . LYS A 1 88 ? -1.477 1.496 22.657 1.00 45.38 88 LYS A O 1
ATOM 663 N N . SER A 1 89 ? -2.992 1.486 24.352 1.00 45.88 89 SER A N 1
ATOM 664 C CA . SER A 1 89 ? -2.186 2.148 25.387 1.00 45.88 89 SER A CA 1
ATOM 665 C C . SER A 1 89 ? -0.934 1.356 25.742 1.00 45.88 89 SER A C 1
ATOM 667 O O . SER A 1 89 ? -0.996 0.104 25.681 1.00 45.88 89 SER A O 1
#

pLDDT: mean 85.97, std 12.06, range [45.38, 97.62]

Radius of gyration: 16.43 Å; Cα contacts (8 Å, |Δi|>4): 76; chains: 1; bounding box: 33×36×50 Å

Secondary structure (DSSP, 8-state):
---PPPPTTS---PPP--GGGS-THHHHHHHHHHHHHT--HHHHHHHHHHHHHHHHTTT-EE-SSTTS---EE----------TT-S--

Sequence (89 aa):
MWGEPILFGSKAEMPEIKPVLLPGVFGEYADSLSRNLQTPPALAVMTVISVLSTALARKVVIGPLVDDGYCEPLNVWTLGVAESGERKS